Protein AF-A0A814MQW6-F1 (afdb_monomer_lite)

Sequence (100 aa):
ALDSTSAAKLYNVPASTIRRHRRNQCLKNQIGCPSYLTSSEESYFVALLQLLPDFGTQPTGEVALKLANDYFKSLGLSDNPGKKWLSLFVERHSEEIKWK

Structure (mmCIF, N/CA/C/O backbone):
data_AF-A0A814MQW6-F1
#
_entry.id   AF-A0A814MQW6-F1
#
loop_
_atom_site.group_PDB
_atom_site.id
_atom_site.type_symbol
_atom_site.label_atom_id
_atom_site.label_alt_id
_atom_site.label_comp_id
_atom_site.label_asym_id
_atom_site.label_entity_id
_atom_site.label_seq_id
_atom_site.pdbx_PDB_ins_code
_atom_site.Cartn_x
_atom_site.Cartn_y
_atom_site.Cartn_z
_atom_site.occupancy
_atom_site.B_iso_or_equiv
_atom_site.auth_seq_id
_atom_site.auth_comp_id
_atom_site.auth_asym_id
_atom_site.auth_atom_id
_atom_site.pdbx_PDB_model_num
ATOM 1 N N . ALA A 1 1 ? 6.913 20.844 -18.277 1.00 61.72 1 ALA A N 1
ATOM 2 C CA . ALA A 1 1 ? 6.966 19.376 -18.461 1.00 61.72 1 ALA A CA 1
ATOM 3 C C . ALA A 1 1 ? 7.536 19.073 -19.843 1.00 61.72 1 ALA A C 1
ATOM 5 O O . ALA A 1 1 ? 7.147 19.762 -20.777 1.00 61.72 1 ALA A O 1
ATOM 6 N N . LEU A 1 2 ? 8.440 18.092 -19.976 1.00 76.06 2 LEU A N 1
ATOM 7 C CA . LEU A 1 2 ? 8.978 17.659 -21.278 1.00 76.06 2 LEU A CA 1
ATOM 8 C C . LEU A 1 2 ? 7.842 17.262 -22.239 1.00 76.06 2 LEU A C 1
ATOM 10 O O . LEU A 1 2 ? 6.855 16.636 -21.829 1.00 76.06 2 LEU A O 1
ATOM 14 N N . ASP A 1 3 ? 7.972 17.586 -23.520 1.00 87.12 3 ASP A N 1
ATOM 15 C CA . ASP A 1 3 ? 7.060 17.134 -24.570 1.00 87.12 3 ASP A CA 1
ATOM 16 C C . ASP A 1 3 ? 7.169 15.608 -24.779 1.00 87.12 3 ASP A C 1
ATOM 18 O O . ASP A 1 3 ? 8.147 14.963 -24.392 1.00 87.12 3 ASP A O 1
ATOM 22 N N . SER A 1 4 ? 6.125 14.983 -25.339 1.00 86.06 4 SER A N 1
ATOM 23 C CA . SER A 1 4 ? 6.076 13.517 -25.484 1.00 86.06 4 SER A CA 1
ATOM 24 C C . SER A 1 4 ? 7.178 12.960 -26.388 1.00 86.06 4 SER A C 1
ATOM 26 O O . SER A 1 4 ? 7.549 11.801 -26.223 1.00 86.06 4 SER A O 1
ATOM 28 N N . THR A 1 5 ? 7.692 13.761 -27.323 1.00 87.50 5 THR A N 1
ATOM 29 C CA . THR A 1 5 ? 8.738 13.357 -28.268 1.00 87.50 5 THR A CA 1
ATOM 30 C C . THR A 1 5 ? 10.108 13.365 -27.595 1.00 87.50 5 THR A C 1
ATOM 32 O O . THR A 1 5 ? 10.861 12.403 -27.741 1.00 87.50 5 THR A O 1
ATOM 35 N N . SER A 1 6 ? 10.409 14.386 -26.791 1.00 89.69 6 SER A N 1
ATOM 36 C CA . SER A 1 6 ? 11.638 14.409 -25.988 1.00 89.69 6 SER A CA 1
ATOM 37 C C . SER A 1 6 ? 11.647 13.326 -24.906 1.00 89.69 6 SER A C 1
ATOM 39 O O . SER A 1 6 ? 12.659 12.656 -24.717 1.00 89.69 6 SER A O 1
ATOM 41 N N . ALA A 1 7 ? 10.508 13.078 -24.248 1.00 85.31 7 ALA A N 1
ATOM 42 C CA . ALA A 1 7 ? 10.391 12.001 -23.261 1.00 85.31 7 ALA A CA 1
ATOM 43 C C . ALA A 1 7 ? 10.576 10.606 -23.890 1.00 85.31 7 ALA A C 1
ATOM 45 O O . ALA A 1 7 ? 11.244 9.753 -23.318 1.00 85.31 7 ALA A O 1
ATOM 46 N N . ALA A 1 8 ? 10.025 10.382 -25.085 1.00 90.94 8 ALA A N 1
ATOM 47 C CA . ALA A 1 8 ? 10.189 9.134 -25.829 1.00 90.94 8 ALA A CA 1
ATOM 48 C C . ALA A 1 8 ? 11.663 8.801 -26.105 1.00 90.94 8 ALA A C 1
ATOM 50 O O . ALA A 1 8 ? 12.086 7.664 -25.916 1.00 90.94 8 ALA A O 1
ATOM 51 N N . LYS A 1 9 ? 12.450 9.811 -26.497 1.00 90.19 9 LYS A N 1
ATOM 52 C CA . LYS A 1 9 ? 13.893 9.666 -26.726 1.00 90.19 9 LYS A CA 1
ATOM 53 C C . LYS A 1 9 ? 14.651 9.364 -25.435 1.00 90.19 9 LYS A C 1
ATOM 55 O O . LYS A 1 9 ? 15.484 8.469 -25.430 1.00 90.19 9 LYS A O 1
ATOM 60 N N . LEU A 1 10 ? 14.337 10.079 -24.353 1.00 90.06 10 LEU A N 1
ATOM 61 C CA . LEU A 1 10 ? 14.995 9.904 -23.055 1.00 90.06 10 LEU A CA 1
ATOM 62 C C . LEU A 1 10 ? 14.809 8.484 -22.497 1.00 90.06 10 LEU A C 1
ATOM 64 O O . LEU A 1 10 ? 15.752 7.893 -21.986 1.00 90.06 10 LEU A O 1
ATOM 68 N N . TYR A 1 11 ? 13.595 7.945 -22.610 1.00 85.56 11 TYR A N 1
ATOM 69 C CA . TYR A 1 11 ? 13.229 6.645 -22.041 1.00 85.56 11 TYR A CA 1
ATOM 70 C C . TYR A 1 11 ? 13.285 5.491 -23.050 1.00 85.56 11 TYR A C 1
ATOM 72 O O . TYR A 1 11 ? 12.861 4.387 -22.725 1.00 85.56 11 TYR A O 1
ATOM 80 N N . ASN A 1 12 ? 13.777 5.740 -24.267 1.00 90.56 12 ASN A N 1
ATOM 81 C CA . ASN A 1 12 ? 13.862 4.768 -25.359 1.00 90.56 12 ASN A CA 1
ATOM 82 C C . ASN A 1 12 ? 12.551 3.990 -25.608 1.00 90.56 12 ASN A C 1
ATOM 84 O O . ASN A 1 12 ? 12.536 2.770 -25.767 1.00 90.56 12 ASN A O 1
ATOM 88 N N . VAL A 1 13 ? 11.424 4.706 -25.622 1.00 88.75 13 VAL A N 1
ATOM 89 C CA . VAL A 1 13 ? 10.090 4.137 -25.867 1.00 88.75 13 VAL A CA 1
ATOM 90 C C . VAL A 1 13 ? 9.329 4.967 -26.897 1.00 88.75 13 VAL A C 1
ATOM 92 O O . VAL A 1 13 ? 9.530 6.177 -26.979 1.00 88.75 13 VAL A O 1
ATOM 95 N N . PRO A 1 14 ? 8.398 4.379 -27.669 1.00 92.31 14 PRO A N 1
ATOM 96 C CA . PRO A 1 14 ? 7.608 5.133 -28.636 1.00 92.31 14 PRO A CA 1
ATOM 97 C C . PRO A 1 14 ? 6.822 6.292 -28.002 1.00 92.31 14 PRO A C 1
ATOM 99 O O . PRO A 1 14 ? 6.205 6.159 -26.943 1.00 92.31 14 PRO A O 1
ATOM 102 N N . ALA A 1 15 ? 6.737 7.429 -28.700 1.00 89.25 15 ALA A N 1
ATOM 103 C CA . ALA A 1 15 ? 5.949 8.579 -28.240 1.00 89.25 15 ALA A CA 1
ATOM 104 C C . ALA A 1 15 ? 4.448 8.262 -28.095 1.00 89.25 15 ALA A C 1
ATOM 106 O O . ALA A 1 15 ? 3.746 8.899 -27.306 1.00 89.25 15 ALA A O 1
ATOM 107 N N . SER A 1 16 ? 3.938 7.266 -28.828 1.00 89.38 16 SER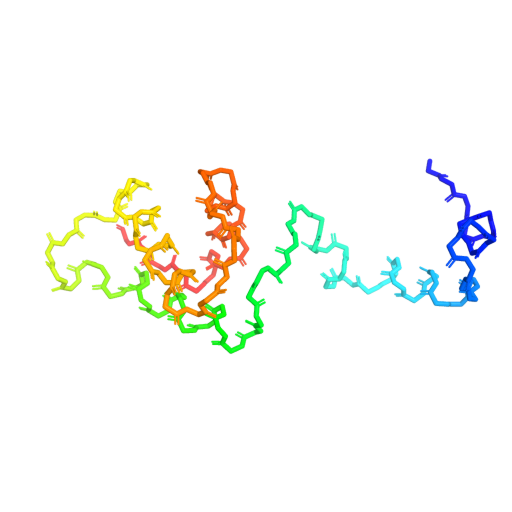 A N 1
ATOM 108 C CA . SER A 1 16 ? 2.591 6.713 -28.639 1.00 89.38 16 SER A CA 1
ATOM 109 C C . SER A 1 16 ? 2.411 6.105 -27.245 1.00 89.38 16 SER A C 1
ATOM 111 O O . SER A 1 16 ? 1.389 6.369 -26.615 1.00 89.38 16 SER A O 1
ATOM 113 N N . THR A 1 17 ? 3.410 5.389 -26.727 1.00 81.19 17 THR A N 1
ATOM 114 C CA . THR A 1 17 ? 3.421 4.814 -25.375 1.00 81.19 17 THR A CA 1
ATOM 115 C C . THR A 1 17 ? 3.368 5.907 -24.312 1.00 81.19 17 THR A C 1
ATOM 117 O O . THR A 1 17 ? 2.515 5.854 -23.429 1.00 81.19 17 THR A O 1
ATOM 120 N N . ILE A 1 18 ? 4.176 6.966 -24.445 1.00 85.44 18 ILE A N 1
ATOM 121 C CA . ILE A 1 18 ? 4.142 8.126 -23.533 1.00 85.44 18 ILE A CA 1
ATOM 122 C C . ILE A 1 18 ? 2.781 8.837 -23.576 1.00 85.44 18 ILE A C 1
ATOM 124 O O . ILE A 1 18 ? 2.226 9.188 -22.534 1.00 85.44 18 ILE A O 1
ATOM 128 N N . ARG A 1 19 ? 2.209 9.041 -24.771 1.00 86.81 19 ARG A N 1
ATOM 129 C CA . ARG A 1 19 ? 0.875 9.647 -24.930 1.00 86.81 19 ARG A CA 1
ATOM 130 C C . ARG A 1 19 ? -0.220 8.780 -24.314 1.00 86.81 19 ARG A C 1
ATOM 132 O O . ARG A 1 19 ? -1.096 9.318 -23.642 1.00 86.81 19 ARG A O 1
ATOM 139 N N . ARG A 1 20 ? -0.151 7.460 -24.504 1.00 81.06 20 ARG A N 1
ATOM 140 C CA . ARG A 1 20 ? -1.058 6.491 -23.878 1.00 81.06 20 ARG A CA 1
ATOM 141 C C . ARG A 1 20 ? -0.951 6.555 -22.356 1.00 81.06 20 ARG A C 1
ATOM 143 O O . ARG A 1 20 ? -1.977 6.662 -21.699 1.00 81.06 20 ARG A O 1
ATOM 150 N N . HIS A 1 21 ? 0.266 6.587 -21.810 1.00 76.25 21 HIS A N 1
ATOM 151 C CA . HIS A 1 21 ? 0.498 6.727 -20.369 1.00 76.25 21 HIS A CA 1
ATOM 152 C C . HIS A 1 21 ? -0.081 8.026 -19.803 1.00 76.25 21 HIS A C 1
ATOM 154 O O . HIS A 1 21 ? -0.783 7.987 -18.802 1.00 76.25 21 HIS A O 1
ATOM 160 N N . ARG A 1 22 ? 0.146 9.168 -20.465 1.00 76.88 22 ARG A N 1
ATOM 161 C CA . ARG A 1 22 ? -0.383 10.475 -20.026 1.00 76.88 22 ARG A CA 1
ATOM 162 C C . ARG A 1 22 ? -1.911 10.565 -20.062 1.00 76.88 22 ARG A C 1
ATOM 164 O O . ARG A 1 22 ? -2.488 11.335 -19.300 1.00 76.88 22 ARG A O 1
ATOM 171 N N . ARG A 1 23 ? -2.553 9.832 -20.976 1.00 77.44 23 ARG A N 1
ATOM 172 C CA . ARG A 1 23 ? -4.018 9.771 -21.113 1.00 77.44 23 ARG A CA 1
ATOM 173 C C . ARG A 1 23 ? -4.659 8.753 -20.177 1.00 77.44 23 ARG A C 1
ATOM 175 O O . ARG A 1 23 ? -5.848 8.865 -19.911 1.00 77.44 23 ARG A O 1
ATOM 182 N N . ASN A 1 24 ? -3.904 7.764 -19.706 1.00 67.69 24 ASN A N 1
ATOM 183 C CA . ASN A 1 24 ? -4.424 6.763 -18.792 1.00 67.69 24 ASN A CA 1
ATOM 184 C C . ASN A 1 24 ? -4.591 7.388 -17.401 1.00 67.69 24 ASN A C 1
ATOM 186 O O . ASN A 1 24 ? -3.615 7.709 -16.722 1.00 67.69 24 ASN A O 1
ATOM 190 N N . GLN A 1 25 ? -5.845 7.569 -16.996 1.00 54.53 25 GLN A N 1
ATOM 191 C CA . GLN A 1 25 ? -6.209 8.200 -15.733 1.00 54.53 25 GLN A CA 1
ATOM 192 C C . GLN A 1 25 ? -5.700 7.400 -14.528 1.00 54.53 25 GLN A C 1
ATOM 194 O O . GLN A 1 25 ? -5.270 8.004 -13.556 1.00 54.53 25 GLN A O 1
ATOM 199 N N . CYS A 1 26 ? -5.601 6.071 -14.630 1.00 50.59 26 CYS A N 1
ATOM 200 C CA . CYS A 1 26 ? -5.028 5.231 -13.577 1.00 50.59 26 CYS A CA 1
ATOM 201 C C . CYS A 1 26 ? -3.532 5.515 -13.371 1.00 50.59 26 CYS A C 1
ATOM 203 O O . CYS A 1 26 ? -3.070 5.576 -12.243 1.00 50.59 26 CYS A O 1
ATOM 205 N N . LEU A 1 27 ? -2.779 5.777 -14.444 1.00 53.06 27 LEU A N 1
ATOM 206 C CA . LEU A 1 27 ? -1.354 6.140 -14.365 1.00 53.06 27 LEU A CA 1
ATOM 207 C C . LEU A 1 27 ? -1.143 7.602 -13.954 1.00 53.06 27 LEU A C 1
ATOM 209 O O . LEU A 1 27 ? -0.148 7.935 -13.316 1.00 53.06 27 LEU A O 1
ATOM 213 N N . LYS A 1 28 ? -2.098 8.471 -14.294 1.00 50.31 28 LYS A N 1
ATOM 214 C CA . LYS A 1 28 ? -2.163 9.857 -13.818 1.00 50.31 28 LYS A CA 1
ATOM 215 C C . LYS A 1 28 ? -2.521 9.934 -12.325 1.00 50.31 28 LYS A C 1
ATOM 217 O O . LYS A 1 28 ? -2.060 10.846 -11.651 1.00 50.31 28 LYS A O 1
ATOM 222 N N . ASN A 1 29 ? -3.278 8.960 -11.820 1.00 50.59 29 ASN A N 1
ATOM 223 C CA . ASN A 1 29 ? -3.619 8.796 -10.405 1.00 50.59 29 ASN A CA 1
ATOM 224 C C . ASN A 1 29 ? -2.547 8.002 -9.627 1.00 50.59 29 ASN A C 1
ATOM 226 O O . ASN A 1 29 ? -2.498 8.080 -8.408 1.00 50.59 29 ASN A O 1
ATOM 230 N N . GLN A 1 30 ? -1.638 7.295 -10.313 1.00 51.09 30 GLN A N 1
ATOM 231 C CA . GLN A 1 30 ? -0.443 6.652 -9.736 1.00 51.09 30 GLN A CA 1
ATOM 232 C C . GLN A 1 30 ? 0.746 7.621 -9.569 1.00 51.09 30 GLN A C 1
ATOM 234 O O . GLN A 1 30 ? 1.905 7.205 -9.509 1.00 51.09 30 GLN A O 1
ATOM 239 N N . ILE A 1 31 ? 0.500 8.931 -9.483 1.00 39.81 31 ILE A N 1
ATOM 240 C CA . ILE A 1 31 ? 1.539 9.870 -9.053 1.00 39.81 31 ILE A CA 1
ATOM 241 C C . ILE A 1 31 ? 1.753 9.654 -7.549 1.00 39.81 31 ILE A C 1
ATOM 243 O O . ILE A 1 31 ? 1.002 10.180 -6.738 1.00 39.81 31 ILE A O 1
ATOM 247 N N . GLY A 1 32 ? 2.795 8.904 -7.168 1.00 45.41 32 GLY A N 1
ATOM 248 C CA . GLY A 1 32 ? 3.405 9.087 -5.844 1.00 45.41 32 GLY A CA 1
ATOM 249 C C . GLY A 1 32 ? 3.968 7.876 -5.105 1.00 45.41 32 GLY A C 1
ATOM 250 O O . GLY A 1 32 ? 4.678 8.093 -4.125 1.00 45.41 32 GLY A O 1
ATOM 251 N N . CYS A 1 33 ? 3.732 6.634 -5.527 1.00 50.31 33 CYS A N 1
ATOM 252 C CA . CYS A 1 33 ? 4.394 5.481 -4.908 1.00 50.31 33 CYS A CA 1
ATOM 253 C C . CYS A 1 33 ? 4.676 4.382 -5.931 1.00 50.31 33 CYS A C 1
ATOM 255 O O . CYS A 1 33 ? 3.792 4.080 -6.733 1.00 50.31 33 CYS A O 1
ATOM 257 N N . PRO A 1 34 ? 5.855 3.739 -5.882 1.00 54.97 34 PRO A N 1
ATOM 258 C CA . PRO A 1 34 ? 5.999 2.404 -6.440 1.00 54.97 34 PRO A CA 1
ATOM 259 C C . PRO A 1 34 ? 4.885 1.538 -5.844 1.00 54.97 34 PRO A C 1
ATOM 261 O O . PRO A 1 34 ? 4.691 1.544 -4.623 1.00 54.97 34 PRO A O 1
ATOM 264 N N . SER A 1 35 ? 4.116 0.829 -6.672 1.00 61.91 35 SER A N 1
ATOM 265 C CA . SER A 1 35 ? 3.275 -0.243 -6.147 1.00 61.91 35 SER A CA 1
ATOM 266 C C . SER A 1 35 ? 4.230 -1.362 -5.734 1.00 61.91 35 SER A C 1
ATOM 268 O O . SER A 1 35 ? 4.580 -2.227 -6.531 1.00 61.91 35 SER A O 1
ATOM 270 N N . TYR A 1 36 ? 4.731 -1.284 -4.500 1.00 71.69 36 TYR A N 1
ATOM 271 C CA . TYR A 1 36 ? 5.509 -2.364 -3.887 1.00 71.69 36 TYR A CA 1
ATOM 272 C C . TYR A 1 36 ? 4.702 -3.668 -3.844 1.00 71.69 36 TYR A C 1
ATOM 274 O O . TYR A 1 36 ? 5.272 -4.745 -3.756 1.00 71.69 36 TYR A O 1
ATOM 282 N N . LEU A 1 37 ? 3.377 -3.534 -3.926 1.00 81.94 37 LEU A N 1
ATOM 283 C CA . LEU A 1 37 ? 2.392 -4.593 -3.919 1.00 81.94 37 LEU A CA 1
ATOM 284 C C . LEU A 1 37 ? 1.709 -4.687 -5.290 1.00 81.94 37 LEU A C 1
ATOM 286 O O . LEU A 1 37 ? 1.435 -3.679 -5.948 1.00 81.94 37 LEU A O 1
ATOM 290 N N . THR A 1 38 ? 1.402 -5.906 -5.705 1.00 84.38 38 THR A N 1
ATOM 291 C CA . THR A 1 38 ? 0.466 -6.230 -6.786 1.00 84.38 38 THR A CA 1
ATOM 292 C C . THR A 1 38 ? -0.968 -5.866 -6.391 1.00 84.38 38 THR A C 1
ATOM 294 O O . THR A 1 38 ? -1.281 -5.699 -5.215 1.00 84.38 38 THR A O 1
ATOM 297 N N . SER A 1 39 ? -1.889 -5.789 -7.358 1.00 82.19 39 SER A N 1
ATOM 298 C CA . SER A 1 39 ? -3.297 -5.466 -7.070 1.00 82.19 39 SER A CA 1
ATOM 299 C C . SER A 1 39 ? -3.945 -6.433 -6.072 1.00 82.19 39 SER A C 1
ATOM 301 O O . SER A 1 39 ? -4.671 -5.991 -5.191 1.00 82.19 39 SER A O 1
ATOM 303 N N . SER A 1 40 ? -3.648 -7.735 -6.163 1.00 83.75 40 SER A N 1
ATOM 304 C CA . SER A 1 40 ? -4.132 -8.734 -5.201 1.00 83.75 40 SER A CA 1
ATOM 305 C C . SER A 1 40 ? -3.575 -8.512 -3.796 1.00 83.75 40 SER A C 1
ATOM 307 O O . SER A 1 40 ? -4.302 -8.656 -2.815 1.00 83.75 40 SER A O 1
ATOM 309 N N . GLU A 1 41 ? -2.299 -8.141 -3.692 1.00 88.50 41 GLU A N 1
ATOM 310 C CA . GLU A 1 41 ? -1.657 -7.869 -2.408 1.00 88.50 41 GLU A CA 1
ATOM 311 C C . GLU A 1 41 ? -2.161 -6.563 -1.784 1.00 88.50 41 GLU A C 1
ATOM 313 O O . GLU A 1 41 ? -2.318 -6.510 -0.564 1.00 88.50 41 GLU A O 1
ATOM 318 N N . GLU A 1 42 ? -2.450 -5.536 -2.595 1.00 88.75 42 GLU A N 1
ATOM 319 C CA . GLU A 1 42 ? -3.098 -4.307 -2.125 1.00 88.75 42 GLU A CA 1
ATOM 320 C C . GLU A 1 42 ? -4.505 -4.608 -1.588 1.00 88.75 42 GLU A C 1
ATOM 322 O O . GLU A 1 42 ? -4.803 -4.222 -0.460 1.00 88.75 42 GLU A O 1
ATOM 327 N N . SER A 1 43 ? -5.340 -5.352 -2.326 1.00 87.94 43 SER A N 1
ATOM 328 C CA . SER A 1 43 ? -6.694 -5.711 -1.871 1.00 87.94 43 SER A CA 1
ATOM 329 C C . SER A 1 43 ? -6.685 -6.517 -0.570 1.00 87.94 43 SER A C 1
ATOM 331 O O . SER A 1 43 ? -7.501 -6.273 0.319 1.00 87.94 43 SER A O 1
ATOM 333 N N . TYR A 1 44 ? -5.742 -7.451 -0.420 1.00 90.75 44 TYR A N 1
ATOM 334 C CA . TYR A 1 44 ? -5.584 -8.192 0.832 1.00 90.75 44 TYR A CA 1
ATOM 335 C C . TYR A 1 44 ? -5.184 -7.269 1.991 1.00 90.75 44 TYR A C 1
ATOM 337 O O . TYR A 1 44 ? -5.740 -7.365 3.086 1.00 90.75 44 TYR A O 1
ATOM 345 N N . PHE A 1 45 ? -4.265 -6.331 1.755 1.00 91.19 45 PHE A N 1
ATOM 346 C CA . PHE A 1 45 ? -3.862 -5.374 2.781 1.00 91.19 45 PHE A CA 1
ATOM 347 C C . PHE A 1 45 ? -4.999 -4.413 3.170 1.00 91.19 45 PHE A C 1
ATOM 349 O O . PHE A 1 45 ? -5.168 -4.124 4.354 1.00 91.19 45 PHE A O 1
ATOM 356 N N . VAL A 1 46 ? -5.830 -3.977 2.216 1.00 90.56 46 VAL A N 1
ATOM 357 C CA . VAL A 1 46 ? -7.057 -3.208 2.501 1.00 90.56 46 VAL A CA 1
ATOM 358 C C . VAL A 1 46 ? -7.991 -3.996 3.422 1.00 90.56 46 VAL A C 1
ATOM 360 O O . VAL A 1 46 ? -8.453 -3.448 4.424 1.00 90.56 46 VAL A O 1
ATOM 363 N N . ALA A 1 47 ? -8.217 -5.283 3.144 1.00 89.31 47 ALA A N 1
ATOM 364 C CA . ALA A 1 47 ? -9.038 -6.137 4.002 1.00 89.31 47 ALA A CA 1
ATOM 365 C C . ALA A 1 47 ? -8.459 -6.245 5.426 1.00 89.31 47 ALA A C 1
ATOM 367 O O . ALA A 1 47 ? -9.197 -6.125 6.403 1.00 89.31 47 ALA A O 1
ATOM 368 N N . LEU A 1 48 ? -7.136 -6.381 5.568 1.00 88.44 48 LEU A N 1
ATOM 369 C CA . LEU A 1 48 ? -6.482 -6.376 6.882 1.00 88.44 48 LEU A CA 1
ATOM 370 C C . LEU A 1 48 ? -6.698 -5.057 7.641 1.00 88.44 48 LEU A C 1
ATOM 372 O O . LEU A 1 48 ? -6.986 -5.078 8.838 1.00 88.44 48 LEU A O 1
ATOM 376 N N . LEU A 1 49 ? -6.592 -3.913 6.960 1.00 88.06 49 LEU A N 1
ATOM 377 C CA . LEU A 1 49 ? -6.832 -2.598 7.562 1.00 88.06 49 LEU A CA 1
ATOM 378 C C . LEU A 1 49 ? -8.292 -2.398 7.988 1.00 88.06 49 LEU A C 1
ATOM 380 O O . LEU A 1 49 ? -8.549 -1.718 8.983 1.00 88.06 49 LEU A O 1
ATOM 384 N N . GLN A 1 50 ? -9.245 -2.978 7.257 1.00 86.62 50 GLN A N 1
ATOM 385 C CA . GLN A 1 50 ? -10.666 -2.936 7.610 1.00 86.62 50 GLN A CA 1
ATOM 386 C C . GLN A 1 50 ? -11.001 -3.781 8.843 1.00 86.62 50 GLN A C 1
ATOM 388 O O . GLN A 1 50 ? -11.933 -3.429 9.556 1.00 86.62 50 GLN A O 1
ATOM 393 N N . LEU A 1 51 ? -10.246 -4.852 9.106 1.00 85.69 51 LEU A N 1
ATOM 394 C CA . LEU A 1 51 ? -10.471 -5.747 10.246 1.00 85.69 51 LEU A CA 1
ATOM 395 C C . LEU A 1 51 ? -9.855 -5.237 11.559 1.00 85.69 51 LEU A C 1
ATOM 397 O O . LEU A 1 51 ? -10.200 -5.738 12.625 1.00 85.69 51 LEU A O 1
ATOM 401 N N . LEU A 1 52 ? -8.958 -4.241 11.526 1.00 83.19 52 LEU A N 1
ATOM 402 C CA . LEU A 1 52 ? -8.324 -3.685 12.736 1.00 83.19 52 LEU A CA 1
ATOM 403 C C . LEU A 1 52 ? -9.318 -3.299 13.857 1.00 83.19 52 LEU A C 1
ATOM 405 O O . LEU A 1 52 ? -9.046 -3.636 15.017 1.00 83.19 52 LEU A O 1
ATOM 409 N N . PRO A 1 53 ? -10.465 -2.650 13.568 1.00 79.81 53 PRO A N 1
ATOM 410 C CA . PRO A 1 53 ? -11.464 -2.333 14.587 1.00 79.81 53 PRO A CA 1
ATOM 411 C C . PRO A 1 53 ? -12.076 -3.576 15.248 1.00 79.81 53 PRO A C 1
ATOM 413 O O . PRO A 1 53 ? -12.333 -3.552 16.452 1.00 79.81 53 PRO A O 1
ATOM 416 N N . ASP A 1 54 ? -12.255 -4.671 14.502 1.00 75.81 54 ASP A N 1
ATOM 417 C CA . ASP A 1 54 ? -12.856 -5.915 15.010 1.00 75.81 54 ASP A CA 1
ATOM 418 C C . ASP A 1 54 ? -11.951 -6.611 16.039 1.00 75.81 54 ASP A C 1
ATOM 420 O O . ASP A 1 54 ? -12.428 -7.299 16.940 1.00 75.81 54 ASP A O 1
ATOM 424 N N . PHE A 1 55 ? -10.638 -6.372 15.964 1.00 72.25 55 PHE A N 1
ATOM 425 C CA . PHE A 1 55 ? -9.655 -6.857 16.938 1.00 72.25 55 PHE A CA 1
ATOM 426 C C . PHE A 1 55 ? -9.489 -5.936 18.159 1.00 72.25 55 PHE A C 1
ATOM 428 O O . PHE A 1 55 ? -8.564 -6.119 18.951 1.00 72.25 55 PHE A O 1
ATOM 435 N N . GLY A 1 56 ? -10.353 -4.927 18.323 1.00 66.69 56 GLY A N 1
ATOM 436 C CA . GLY A 1 56 ? -10.282 -3.975 19.435 1.00 66.69 56 GLY A CA 1
ATOM 437 C C . GLY A 1 56 ? -9.094 -3.012 19.349 1.00 66.69 56 GLY A C 1
ATOM 438 O O . GLY A 1 56 ? -8.805 -2.298 20.311 1.00 66.69 56 GLY A O 1
ATOM 439 N N . THR A 1 57 ? -8.398 -2.972 18.209 1.00 68.38 57 THR A N 1
ATOM 440 C CA . THR A 1 57 ? -7.333 -1.998 17.968 1.00 68.38 57 THR A CA 1
ATOM 441 C C . THR A 1 57 ? -7.923 -0.741 17.352 1.00 68.38 57 THR A C 1
ATOM 443 O O . THR A 1 57 ? -8.594 -0.796 16.323 1.00 68.38 57 THR A O 1
ATOM 446 N N . GLN A 1 58 ? -7.663 0.420 17.959 1.00 68.81 58 GLN A N 1
ATOM 447 C CA . GLN A 1 58 ? -7.920 1.675 17.259 1.00 68.81 58 GLN A CA 1
ATOM 448 C C . GLN A 1 58 ? -6.977 1.735 16.049 1.00 68.81 58 GLN A C 1
ATOM 450 O O . GLN A 1 58 ? -5.772 1.529 16.237 1.00 68.81 58 GLN A O 1
ATOM 455 N N . PRO A 1 59 ? -7.479 2.003 14.828 1.00 69.50 59 PRO A N 1
ATOM 456 C CA . PRO A 1 59 ? -6.655 2.134 13.631 1.00 69.50 59 PRO A CA 1
ATOM 457 C C . PRO A 1 59 ? -5.843 3.433 13.711 1.00 69.50 59 PRO A C 1
ATOM 459 O O . PRO A 1 59 ? -6.132 4.439 13.068 1.00 69.50 59 PRO A O 1
ATOM 462 N N . THR A 1 60 ? -4.823 3.436 14.563 1.00 77.75 60 THR A N 1
ATOM 463 C CA . THR A 1 60 ? -3.849 4.517 14.637 1.00 77.75 60 THR A CA 1
ATOM 464 C C . THR A 1 60 ? -2.833 4.340 13.517 1.00 77.75 60 THR A C 1
ATOM 466 O O . THR A 1 60 ? -2.532 3.223 13.082 1.00 77.75 60 THR A O 1
ATOM 469 N N . GLY A 1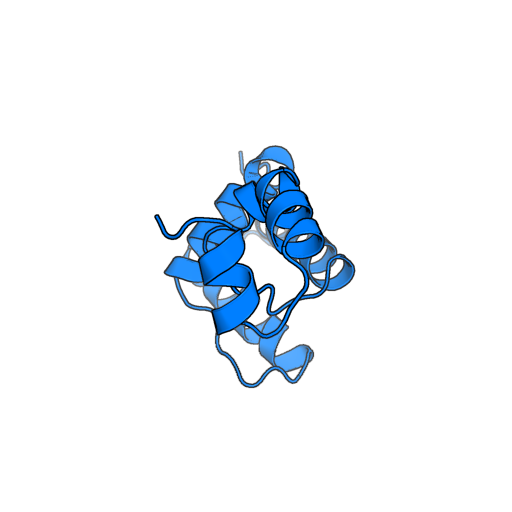 61 ? -2.246 5.451 13.067 1.00 80.25 61 GLY A N 1
ATOM 470 C CA . GLY A 1 61 ? -1.214 5.414 12.030 1.00 80.25 61 GLY A CA 1
ATOM 471 C C . GLY A 1 61 ? -0.015 4.529 12.396 1.00 80.25 61 GLY A C 1
ATOM 472 O O . GLY A 1 61 ? 0.632 3.994 11.505 1.00 80.25 61 GLY A O 1
ATOM 473 N N . GLU A 1 62 ? 0.273 4.329 13.685 1.00 85.81 62 GLU A N 1
ATOM 474 C CA . GLU A 1 62 ? 1.363 3.460 14.147 1.00 85.81 62 GLU A CA 1
ATOM 475 C C . GLU A 1 62 ? 1.026 1.972 14.029 1.00 85.81 62 GLU A C 1
ATOM 477 O O . GLU A 1 62 ? 1.861 1.198 13.562 1.00 85.81 62 GLU A O 1
ATOM 482 N N . VAL A 1 63 ? -0.200 1.574 14.385 1.00 87.50 63 VAL A N 1
ATOM 483 C CA . VAL A 1 63 ? -0.666 0.185 14.247 1.00 87.50 63 VAL A CA 1
ATOM 484 C C . VAL A 1 63 ? -0.732 -0.203 12.773 1.00 87.50 63 VAL A C 1
ATOM 486 O O . VAL A 1 63 ? -0.183 -1.234 12.385 1.00 87.50 63 VAL A O 1
ATOM 489 N N . ALA A 1 64 ? -1.318 0.655 11.937 1.00 87.19 64 ALA A N 1
ATOM 490 C CA . ALA A 1 64 ? -1.396 0.428 10.497 1.00 87.19 64 ALA A CA 1
ATOM 491 C C . ALA A 1 64 ? -0.003 0.382 9.839 1.00 87.19 64 ALA A C 1
ATOM 493 O O . ALA A 1 64 ? 0.238 -0.433 8.949 1.00 87.19 64 ALA A O 1
ATOM 494 N N . LEU A 1 65 ? 0.949 1.199 10.308 1.00 90.44 65 LEU A N 1
ATOM 495 C CA . LEU A 1 65 ? 2.329 1.159 9.819 1.00 90.44 65 LEU A CA 1
ATOM 496 C C . LEU A 1 65 ? 3.056 -0.116 10.251 1.00 90.44 65 LEU A C 1
ATOM 498 O O . LEU A 1 65 ? 3.802 -0.691 9.459 1.00 90.44 65 LEU A O 1
ATOM 502 N N . LYS A 1 66 ? 2.850 -0.574 11.489 1.00 90.94 66 LYS A N 1
ATOM 503 C CA . LYS A 1 66 ? 3.416 -1.840 11.964 1.00 90.94 66 LYS A CA 1
ATOM 504 C C . LYS A 1 66 ? 2.873 -3.014 11.148 1.00 90.94 66 LYS A C 1
ATOM 506 O O . LYS A 1 66 ? 3.662 -3.805 10.644 1.00 90.94 66 LYS A O 1
ATOM 511 N N . LEU A 1 67 ? 1.560 -3.047 10.926 1.00 91.06 67 LEU A N 1
ATOM 512 C CA . LEU A 1 67 ? 0.903 -4.050 10.091 1.00 91.06 67 LEU A CA 1
ATOM 513 C C . LEU A 1 67 ? 1.441 -4.042 8.653 1.00 91.06 67 LEU A C 1
ATOM 515 O O . LEU A 1 67 ? 1.712 -5.102 8.099 1.00 91.06 67 LEU A O 1
ATOM 519 N N . ALA A 1 68 ? 1.652 -2.858 8.067 1.00 91.00 68 ALA A N 1
ATOM 520 C CA . ALA A 1 68 ? 2.264 -2.731 6.746 1.00 91.00 68 ALA A CA 1
ATOM 521 C C . ALA A 1 68 ? 3.675 -3.337 6.710 1.00 91.00 68 ALA A C 1
ATOM 523 O O . ALA A 1 68 ? 4.004 -4.074 5.786 1.00 91.00 68 ALA A O 1
ATOM 524 N N . ASN A 1 69 ? 4.505 -3.057 7.719 1.00 92.25 69 ASN A N 1
ATOM 525 C CA . ASN A 1 69 ? 5.855 -3.619 7.806 1.00 92.25 69 ASN A CA 1
ATOM 526 C C . ASN A 1 69 ? 5.834 -5.145 7.960 1.00 92.25 69 ASN A C 1
ATOM 528 O O . ASN A 1 69 ? 6.618 -5.834 7.311 1.00 92.25 69 ASN A O 1
ATOM 532 N N . ASP A 1 70 ? 4.940 -5.676 8.792 1.00 92.62 70 ASP A N 1
ATOM 533 C CA . ASP A 1 70 ? 4.800 -7.122 8.982 1.00 92.62 70 ASP A CA 1
ATOM 534 C C . ASP A 1 70 ? 4.321 -7.809 7.693 1.00 92.62 70 ASP A C 1
ATOM 536 O O . ASP A 1 70 ? 4.826 -8.873 7.332 1.00 92.62 70 ASP A O 1
ATOM 540 N N . TYR A 1 71 ? 3.426 -7.160 6.946 1.00 92.75 71 TYR A N 1
ATOM 541 C CA . TYR A 1 71 ? 2.951 -7.648 5.656 1.00 92.75 71 TYR A CA 1
ATOM 542 C C . TYR A 1 71 ? 4.031 -7.610 4.561 1.00 92.75 71 TYR A C 1
ATOM 544 O O . TYR A 1 71 ? 4.201 -8.570 3.819 1.00 92.75 71 TYR A O 1
ATOM 552 N N . PHE A 1 72 ? 4.834 -6.548 4.481 1.00 91.62 72 PHE A N 1
ATOM 553 C CA . PHE A 1 72 ? 5.945 -6.495 3.520 1.00 91.62 72 PHE A CA 1
ATOM 554 C C . PHE A 1 72 ? 6.992 -7.577 3.807 1.00 91.62 72 PHE A C 1
ATOM 556 O O . PHE A 1 72 ? 7.489 -8.223 2.883 1.00 91.62 72 PHE A O 1
ATOM 563 N N . LYS A 1 73 ? 7.274 -7.837 5.091 1.00 91.69 73 LYS A N 1
ATOM 564 C CA . LYS A 1 73 ? 8.161 -8.931 5.503 1.00 91.69 73 LYS A CA 1
ATOM 565 C C . LYS A 1 73 ? 7.611 -10.301 5.122 1.00 91.69 73 LYS A C 1
ATOM 567 O O . LYS A 1 73 ? 8.392 -11.140 4.680 1.00 91.69 73 LYS A O 1
ATOM 572 N N . SER A 1 74 ? 6.306 -10.542 5.272 1.00 91.88 74 SER A N 1
ATOM 573 C CA . SER A 1 74 ? 5.712 -11.834 4.897 1.00 91.88 74 SER A CA 1
ATOM 574 C C . SER A 1 74 ? 5.757 -12.089 3.388 1.00 91.88 74 SER A C 1
ATOM 576 O O . SER A 1 74 ? 5.854 -13.242 2.975 1.00 91.88 74 SER A O 1
ATOM 578 N N . LEU A 1 75 ? 5.759 -11.028 2.577 1.00 88.56 75 LEU A N 1
ATOM 579 C CA . LEU A 1 75 ? 5.946 -11.088 1.124 1.00 88.56 75 LEU A CA 1
ATOM 580 C C . LEU A 1 75 ? 7.422 -11.183 0.694 1.00 88.56 75 LEU A C 1
ATOM 582 O O . LEU A 1 75 ? 7.708 -11.338 -0.491 1.00 88.56 75 LEU A O 1
ATOM 586 N N . GLY A 1 76 ? 8.371 -11.091 1.631 1.00 88.81 76 GLY A N 1
ATOM 587 C CA . GLY A 1 76 ? 9.804 -11.095 1.324 1.00 88.81 76 GLY A CA 1
ATOM 588 C C . GLY A 1 76 ? 10.292 -9.817 0.634 1.00 88.81 76 GLY A C 1
ATOM 589 O O . GLY A 1 76 ? 11.336 -9.837 -0.019 1.00 88.81 76 GLY A O 1
ATOM 590 N N . LEU A 1 77 ? 9.556 -8.710 0.765 1.00 84.62 77 LEU A N 1
ATOM 591 C CA . LEU A 1 77 ? 9.957 -7.422 0.207 1.00 84.62 77 LEU A CA 1
ATOM 592 C C . LEU A 1 77 ? 11.090 -6.819 1.044 1.00 84.62 77 LEU A C 1
ATOM 594 O O . LEU A 1 77 ? 11.029 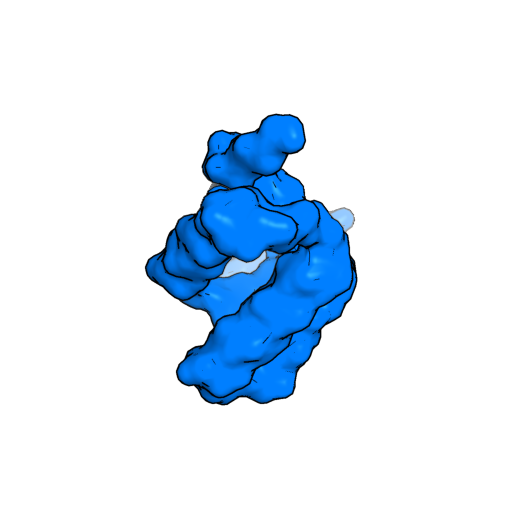-6.776 2.272 1.00 84.62 77 LEU A O 1
ATOM 598 N N . SER A 1 78 ? 12.135 -6.340 0.369 1.00 79.19 78 SER A N 1
ATOM 599 C CA . SER A 1 78 ? 13.280 -5.678 1.008 1.00 79.19 78 SER A CA 1
ATOM 600 C C . SER A 1 78 ? 12.980 -4.244 1.449 1.00 79.19 78 SER A C 1
ATOM 602 O O . SER A 1 78 ? 13.691 -3.689 2.287 1.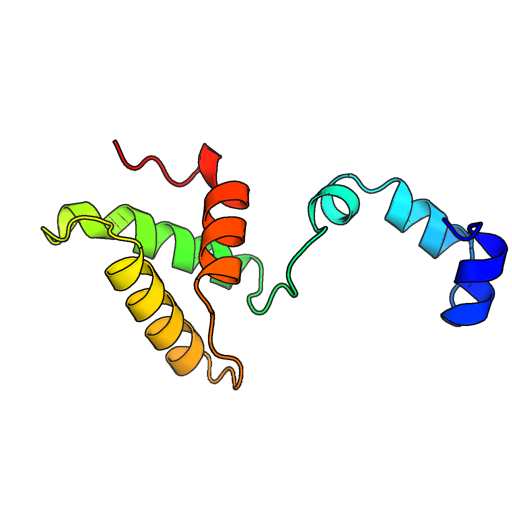00 79.19 78 SER A O 1
ATOM 604 N N . ASP A 1 79 ? 11.956 -3.632 0.859 1.00 81.00 79 ASP A N 1
ATOM 605 C CA . ASP A 1 79 ? 11.531 -2.275 1.173 1.00 81.00 79 ASP A CA 1
ATOM 606 C C . ASP A 1 79 ? 10.686 -2.244 2.448 1.00 81.00 79 ASP A C 1
ATOM 608 O O . ASP A 1 79 ? 9.858 -3.120 2.683 1.00 81.00 79 ASP A O 1
ATOM 612 N N . ASN A 1 80 ? 10.853 -1.198 3.260 1.00 82.00 80 ASN A N 1
ATOM 613 C CA . ASN A 1 80 ? 10.014 -0.977 4.436 1.00 82.00 80 ASN A CA 1
ATOM 614 C C . ASN A 1 80 ? 9.019 0.161 4.164 1.00 82.00 80 ASN A C 1
ATOM 616 O O . ASN A 1 80 ? 9.446 1.280 3.846 1.00 82.00 80 ASN A O 1
ATOM 620 N N . PRO A 1 81 ? 7.703 -0.067 4.312 1.00 85.44 81 PRO A N 1
ATOM 621 C CA . PRO A 1 81 ? 6.713 0.981 4.132 1.00 85.44 81 PRO A CA 1
ATOM 622 C C . PRO A 1 81 ? 6.857 2.041 5.230 1.00 85.44 81 PRO A C 1
ATOM 624 O O . PRO A 1 81 ? 6.879 1.746 6.426 1.00 85.44 81 PRO A O 1
ATOM 627 N N . GLY A 1 82 ? 6.952 3.306 4.814 1.00 87.50 82 GLY A N 1
ATOM 628 C CA . GLY A 1 82 ? 7.008 4.466 5.707 1.00 87.50 82 GLY A CA 1
ATOM 629 C C . GLY A 1 82 ? 5.653 5.161 5.881 1.00 87.50 82 GLY A C 1
ATOM 630 O O . GLY A 1 82 ? 4.717 4.940 5.115 1.00 87.50 82 GLY A O 1
ATOM 631 N N . LYS A 1 83 ? 5.566 6.096 6.840 1.00 86.56 83 LYS A N 1
ATOM 632 C CA . LYS A 1 83 ? 4.344 6.890 7.110 1.00 86.56 83 LYS A CA 1
ATOM 633 C C . LYS A 1 83 ? 3.779 7.569 5.857 1.00 86.56 83 LYS A C 1
ATOM 635 O O . LYS A 1 83 ? 2.571 7.584 5.654 1.00 86.56 83 LYS A O 1
ATOM 640 N N . LYS A 1 84 ? 4.656 8.095 4.994 1.00 83.56 84 LYS A N 1
ATOM 641 C CA . LYS A 1 84 ? 4.261 8.736 3.731 1.00 83.56 84 LYS A CA 1
ATOM 642 C C . LYS A 1 84 ? 3.620 7.747 2.754 1.00 83.56 84 LYS A C 1
ATOM 644 O O . LYS A 1 84 ? 2.622 8.086 2.133 1.00 83.56 84 LYS A O 1
ATOM 649 N N . TRP A 1 85 ? 4.176 6.538 2.642 1.00 87.56 85 TRP A N 1
ATOM 650 C CA . TRP A 1 85 ?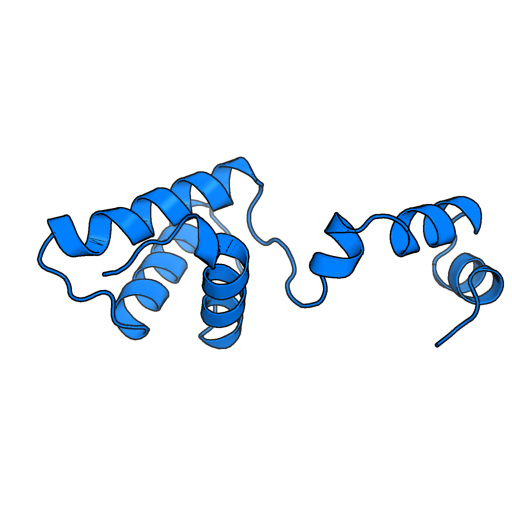 3.593 5.478 1.819 1.00 87.56 85 TRP A CA 1
ATOM 651 C C . TRP A 1 85 ? 2.209 5.100 2.343 1.00 87.56 85 TRP A C 1
ATOM 653 O O . TRP A 1 85 ? 1.258 5.088 1.572 1.00 87.56 85 TRP A O 1
ATOM 663 N N . LEU A 1 86 ? 2.083 4.888 3.656 1.00 87.38 86 LEU A N 1
ATOM 664 C CA . LEU A 1 86 ? 0.816 4.512 4.279 1.00 87.38 86 LEU A CA 1
ATOM 665 C C . LEU A 1 86 ? -0.260 5.587 4.079 1.00 87.38 86 LEU A C 1
ATOM 667 O O . LEU A 1 86 ? -1.385 5.262 3.721 1.00 87.38 86 LEU A O 1
ATOM 671 N N . SER A 1 87 ? 0.095 6.863 4.249 1.00 83.81 87 SER A N 1
ATOM 672 C CA . SER A 1 87 ? -0.807 7.994 3.997 1.00 83.81 87 SER A CA 1
ATOM 673 C C . SER A 1 87 ? -1.350 7.973 2.566 1.00 83.81 87 SER A C 1
ATOM 675 O O . SER A 1 87 ? -2.557 8.053 2.366 1.00 83.81 87 SER A O 1
ATOM 677 N N . LEU A 1 88 ? -0.464 7.816 1.578 1.00 82.81 88 LEU A N 1
ATOM 678 C CA . LEU A 1 88 ? -0.843 7.746 0.163 1.00 82.81 88 LEU A CA 1
ATOM 679 C C . LEU A 1 88 ? -1.612 6.462 -0.178 1.00 82.81 88 LEU A C 1
ATOM 681 O O . LEU A 1 88 ? -2.444 6.461 -1.082 1.00 82.81 88 LEU A O 1
ATOM 685 N N . PHE A 1 89 ? -1.320 5.356 0.509 1.00 86.00 89 PHE A N 1
ATOM 686 C CA . PHE A 1 89 ? -2.038 4.095 0.351 1.00 86.00 89 PHE A CA 1
ATOM 687 C C . PHE A 1 89 ? -3.486 4.236 0.829 1.00 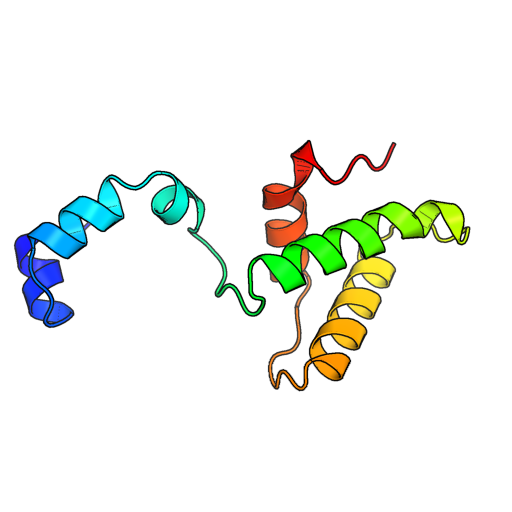86.00 89 PHE A C 1
ATOM 689 O O . PHE A 1 89 ? -4.408 3.920 0.082 1.00 86.00 89 PHE A O 1
ATOM 696 N N . VAL A 1 90 ? -3.689 4.765 2.038 1.00 84.44 90 VAL A N 1
ATOM 697 C CA . VAL A 1 90 ? -5.025 4.967 2.617 1.00 84.44 90 VAL A CA 1
ATOM 698 C C . VAL A 1 90 ? -5.832 5.980 1.808 1.00 84.44 90 VAL A C 1
ATOM 700 O O . VAL A 1 90 ? -7.006 5.748 1.553 1.00 84.44 90 VAL A O 1
ATOM 703 N N . GLU A 1 91 ? -5.209 7.066 1.346 1.00 81.62 91 GLU A N 1
ATOM 704 C CA . GLU A 1 91 ? -5.866 8.059 0.485 1.00 81.62 91 GLU A CA 1
ATOM 705 C C . GLU A 1 91 ? -6.379 7.436 -0.823 1.00 81.62 91 GLU A C 1
ATOM 707 O O . GLU A 1 91 ? -7.522 7.669 -1.221 1.00 81.62 91 GLU A O 1
ATOM 712 N N . ARG A 1 92 ? -5.566 6.587 -1.463 1.00 80.69 92 ARG A N 1
ATOM 713 C CA . ARG A 1 92 ? -5.930 5.890 -2.707 1.00 80.69 92 ARG A CA 1
ATOM 714 C C . ARG A 1 92 ? -7.083 4.907 -2.521 1.00 80.69 92 ARG A C 1
ATOM 716 O O . ARG A 1 92 ? -7.907 4.771 -3.416 1.00 80.69 92 ARG A O 1
ATOM 723 N N . HIS A 1 93 ? -7.121 4.243 -1.370 1.00 84.94 93 HIS A N 1
ATOM 724 C CA . HIS A 1 93 ? -8.122 3.237 -1.010 1.00 84.94 93 HIS A CA 1
ATOM 725 C C . HIS A 1 93 ? -9.213 3.806 -0.093 1.00 84.94 93 HIS A C 1
ATOM 727 O O . HIS A 1 93 ? -9.890 3.062 0.610 1.00 84.94 93 HIS A O 1
ATOM 733 N N . SER A 1 94 ? -9.394 5.129 -0.082 1.00 81.06 94 SER A N 1
ATOM 734 C CA . SER A 1 94 ? -10.307 5.825 0.836 1.00 81.06 94 SER A CA 1
ATOM 735 C C . SER A 1 94 ? -11.783 5.472 0.630 1.00 81.06 94 SER A C 1
ATOM 737 O O . SER A 1 94 ? -12.560 5.509 1.580 1.00 81.06 94 SER A O 1
ATOM 739 N N . GLU A 1 95 ? -12.178 5.077 -0.584 1.00 81.44 95 GLU A N 1
ATOM 740 C CA . GLU A 1 95 ? -13.534 4.582 -0.866 1.00 81.44 95 GLU A CA 1
ATOM 741 C C . GLU A 1 95 ? -13.793 3.196 -0.243 1.00 81.44 95 GLU A C 1
ATOM 743 O O . GLU A 1 95 ? -14.927 2.859 0.119 1.00 81.44 95 GLU A O 1
ATOM 748 N N . GLU A 1 96 ? -12.734 2.398 -0.091 1.00 81.50 96 GLU A N 1
ATOM 749 C CA . GLU A 1 96 ? -12.782 1.043 0.456 1.00 81.50 96 GLU A CA 1
ATOM 750 C C . GLU A 1 96 ? -12.581 1.059 1.978 1.00 81.50 96 GLU A C 1
ATOM 752 O O . GLU A 1 96 ? -13.326 0.410 2.715 1.00 81.50 96 GLU A O 1
ATOM 757 N N . ILE A 1 97 ? -11.616 1.825 2.487 1.00 80.12 97 ILE A N 1
ATOM 758 C CA . ILE A 1 97 ? -11.275 1.898 3.913 1.00 80.12 97 ILE A CA 1
ATOM 759 C C . ILE A 1 97 ? -12.270 2.815 4.642 1.00 80.12 97 ILE A C 1
ATOM 761 O O . ILE A 1 97 ? -12.071 4.018 4.782 1.00 80.12 97 ILE A O 1
ATOM 765 N N . LYS A 1 98 ? -13.358 2.225 5.146 1.00 72.56 98 LYS A N 1
ATOM 766 C CA . LYS A 1 98 ? -14.445 2.922 5.858 1.00 72.56 98 LYS A CA 1
ATOM 767 C C . LYS A 1 98 ? -14.246 2.933 7.373 1.00 72.56 98 LYS A C 1
ATOM 769 O O . LYS A 1 98 ? -15.134 2.505 8.112 1.00 72.56 98 LYS A O 1
ATOM 774 N N . TRP A 1 99 ? -13.084 3.372 7.848 1.00 67.88 99 TRP A N 1
ATOM 775 C CA . TRP A 1 99 ? -12.918 3.628 9.281 1.00 67.88 99 TRP A CA 1
ATOM 776 C C . TRP A 1 99 ? -13.961 4.676 9.699 1.00 67.88 99 TRP A C 1
ATOM 778 O O . TRP A 1 99 ? -13.985 5.772 9.144 1.00 67.88 99 TRP A O 1
ATOM 788 N N . LYS A 1 100 ? -14.895 4.281 10.570 1.00 51.94 100 LYS A N 1
ATOM 789 C CA . LYS A 1 100 ? -15.965 5.152 11.071 1.00 51.94 100 LYS A CA 1
ATOM 790 C C . LYS A 1 100 ? -15.442 6.134 12.106 1.00 51.94 100 LYS A C 1
ATOM 792 O O . LYS A 1 100 ? -14.597 5.711 12.924 1.00 51.94 100 LYS A O 1
#

Radius of gyration: 17.09 Å; chains: 1; bounding box: 31×31×48 Å

Secondary structure (DSSP, 8-state):
---HHHHHHHTTS-HHHHHHHHH-HHHHH--S----S-HHHHHHHHHHHHHGGGGT----HHHHHHHHHHHHHHTT-SS---HHHHHHHHHHTTTT----

pLDDT: mean 79.98, std 12.59, range [39.81, 92.75]

Organism: NCBI:txid392030

Foldseek 3Di:
DDDLVVVCVVVVHDSVVVVVLVPPVVNVLPPDDDCLDDPVLLVVLLVVLQCCVVVVHDSDLVVSQVSQQVSCVVVVHPDRDDSRNSVSSCVVCVVSNPPD